Protein AF-A0A537ZHA6-F1 (afdb_monomer_lite)

Radius of gyration: 13.44 Å; chains: 1; bounding box: 26×28×46 Å

pLDDT: mean 84.23, std 13.23, range [39.06, 94.44]

Foldseek 3Di:
DADEAAQEEDPPQPDPLSVVLQVLLVVLCVLQVLDDHHDYHHYHYLVVVLVSCVSCVVVVFLVVLNVQSPDDDRDHSVSSSVSSNRRSVRSVPDDRPPPPPDD

Secondary structure (DSSP, 8-state):
-------EE-TTS-SHHHHHHHHHHHHHHHHTT-SPTT----EESHHHHHHHHHHHHHTTS-HHHHHHHHSSS---HHHHHHHHHHHHHHHHHS-----PPP-

Structure (mmCIF, N/CA/C/O backbone):
data_AF-A0A537ZHA6-F1
#
_entry.id   AF-A0A537ZHA6-F1
#
loop_
_atom_site.group_PDB
_atom_site.id
_atom_site.type_symbol
_atom_site.label_atom_id
_atom_site.label_alt_id
_atom_site.label_comp_id
_atom_site.label_asym_id
_atom_site.label_entity_id
_atom_site.label_seq_id
_atom_site.pdbx_PDB_ins_code
_atom_site.Cartn_x
_atom_site.Cartn_y
_atom_site.Cartn_z
_atom_site.occupancy
_atom_site.B_iso_or_equiv
_atom_site.auth_seq_id
_atom_site.auth_comp_id
_atom_site.auth_asym_id
_atom_site.auth_atom_id
_atom_site.pdbx_PDB_model_num
ATOM 1 N N . MET A 1 1 ? -1.183 -17.543 -10.967 1.00 49.56 1 MET A N 1
ATOM 2 C CA . MET A 1 1 ? -2.360 -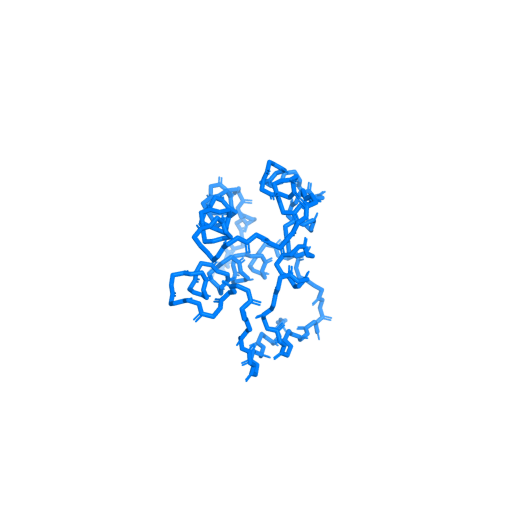16.805 -10.466 1.00 49.56 1 MET A CA 1
ATOM 3 C C . MET A 1 1 ? -2.288 -16.769 -8.957 1.00 49.56 1 MET A C 1
ATOM 5 O O . MET A 1 1 ? -2.339 -17.826 -8.333 1.00 49.56 1 MET A O 1
ATOM 9 N N . THR A 1 2 ? -2.119 -15.583 -8.388 1.00 57.12 2 THR A N 1
ATOM 10 C CA . THR A 1 2 ? -2.181 -15.368 -6.940 1.00 57.12 2 THR A CA 1
ATOM 11 C C . THR A 1 2 ? -3.646 -15.388 -6.515 1.00 57.12 2 THR A C 1
ATOM 13 O O . THR A 1 2 ? -4.515 -14.880 -7.222 1.00 57.12 2 THR A O 1
ATOM 16 N N . LYS A 1 3 ? -3.963 -16.018 -5.382 1.00 65.44 3 LYS A N 1
ATOM 17 C CA . LYS A 1 3 ? -5.339 -16.088 -4.881 1.00 65.44 3 LYS A CA 1
ATOM 18 C C . LYS A 1 3 ? -5.513 -15.056 -3.772 1.00 65.44 3 LYS A C 1
ATOM 20 O O . LYS A 1 3 ? -5.275 -15.353 -2.605 1.00 65.44 3 LYS A O 1
ATOM 25 N N . LEU A 1 4 ? -5.951 -13.850 -4.129 1.00 71.12 4 LEU A N 1
ATOM 26 C CA . LEU A 1 4 ? -6.213 -12.802 -3.143 1.00 71.12 4 LEU A CA 1
ATOM 27 C C . LEU A 1 4 ? -7.459 -13.160 -2.306 1.00 71.12 4 LEU A C 1
ATOM 29 O O . LEU A 1 4 ? -8.579 -13.151 -2.815 1.00 71.12 4 LEU A O 1
ATOM 33 N N . GLN A 1 5 ? -7.273 -13.503 -1.026 1.00 76.00 5 GLN A N 1
ATOM 34 C CA . GLN A 1 5 ? -8.359 -13.868 -0.104 1.00 76.00 5 GLN A CA 1
ATOM 35 C C . GLN A 1 5 ? -8.312 -13.059 1.193 1.00 76.00 5 GLN A C 1
ATOM 37 O O . GLN A 1 5 ? -7.729 -13.510 2.171 1.00 76.00 5 GLN A O 1
ATOM 42 N N . ILE A 1 6 ? -9.001 -11.918 1.223 1.00 81.31 6 ILE A N 1
ATOM 43 C CA . ILE A 1 6 ? -9.114 -11.070 2.419 1.00 81.31 6 ILE A CA 1
ATOM 44 C C . ILE A 1 6 ? -10.271 -11.572 3.286 1.00 81.31 6 ILE A C 1
ATOM 46 O O . 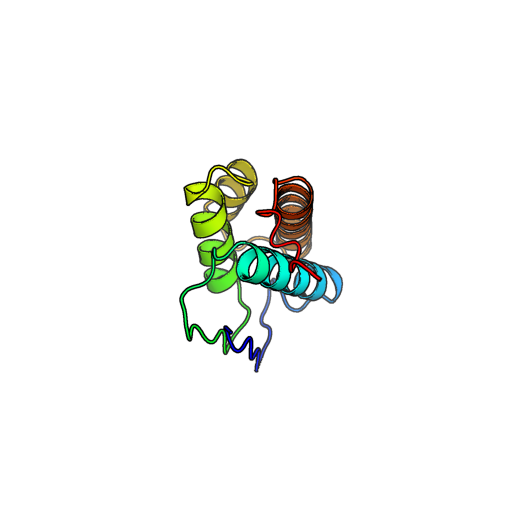ILE A 1 6 ? -11.426 -11.521 2.866 1.00 81.31 6 ILE A O 1
ATOM 50 N N . ARG A 1 7 ? -9.971 -12.074 4.491 1.00 83.00 7 ARG A N 1
ATOM 51 C CA . ARG A 1 7 ? -10.978 -12.591 5.440 1.00 83.00 7 ARG A CA 1
ATOM 52 C C . ARG A 1 7 ? -11.458 -11.536 6.427 1.00 83.00 7 ARG A C 1
ATOM 54 O O . ARG A 1 7 ? -12.583 -11.618 6.909 1.00 83.00 7 ARG A O 1
ATOM 61 N N . SER A 1 8 ? -10.610 -10.563 6.746 1.00 87.31 8 SER A N 1
ATOM 62 C CA . SER A 1 8 ? -10.962 -9.450 7.626 1.00 87.31 8 SER A CA 1
ATOM 63 C C . SER A 1 8 ? -10.217 -8.178 7.239 1.00 87.31 8 SER A C 1
ATOM 65 O O . SER A 1 8 ? -9.131 -8.233 6.664 1.00 87.31 8 SER A O 1
ATOM 67 N N . VAL A 1 9 ? -10.811 -7.032 7.565 1.00 90.81 9 VAL A N 1
ATOM 68 C CA . VAL A 1 9 ? -10.209 -5.703 7.416 1.00 90.81 9 VAL A CA 1
ATOM 69 C C . VAL A 1 9 ? -10.221 -5.043 8.789 1.00 90.81 9 VAL A C 1
ATOM 71 O O . VAL A 1 9 ? -11.236 -5.101 9.481 1.00 90.81 9 VAL A O 1
ATOM 74 N N . GLN A 1 10 ? -9.103 -4.448 9.196 1.00 92.44 10 GLN A N 1
ATOM 75 C CA . GLN A 1 10 ? -8.952 -3.835 10.517 1.00 92.44 10 GLN A CA 1
ATOM 76 C C . GLN A 1 10 ? -8.650 -2.342 10.416 1.00 92.44 10 GLN A C 1
ATOM 78 O O . GLN A 1 10 ? -8.133 -1.859 9.408 1.00 92.44 10 GLN A O 1
ATOM 83 N N . ASP A 1 11 ? -8.944 -1.598 11.482 1.00 90.25 11 ASP A N 1
ATOM 84 C CA . ASP A 1 11 ? -8.532 -0.201 11.589 1.00 90.25 11 ASP A CA 1
ATOM 85 C C . ASP A 1 11 ? -7.004 -0.057 11.482 1.00 90.25 11 ASP A C 1
ATOM 87 O O . ASP A 1 11 ? -6.257 -0.874 12.027 1.00 90.25 11 ASP A O 1
ATOM 91 N N . PRO A 1 12 ? -6.503 0.999 10.822 1.00 90.00 12 PRO A N 1
ATOM 92 C CA . PRO A 1 12 ? -7.241 2.147 10.285 1.00 90.00 12 PRO A CA 1
ATOM 93 C C . PRO A 1 12 ? -7.802 1.941 8.859 1.00 90.00 12 PRO A C 1
ATOM 95 O O . PRO A 1 12 ? -8.272 2.899 8.253 1.00 90.00 12 PRO A O 1
ATOM 98 N N . ILE A 1 13 ? -7.753 0.721 8.308 1.00 93.19 13 ILE A N 1
ATOM 99 C CA . ILE A 1 13 ? -8.142 0.401 6.919 1.00 93.19 13 ILE A CA 1
ATOM 100 C C . ILE A 1 13 ? -9.635 0.085 6.781 1.00 93.19 13 ILE A C 1
ATOM 102 O O . ILE A 1 13 ? -10.167 0.081 5.677 1.00 93.19 13 ILE A O 1
ATOM 106 N N . ALA A 1 14 ? -10.335 -0.157 7.889 1.00 92.19 14 ALA A N 1
ATOM 107 C CA . ALA A 1 14 ? -11.737 -0.571 7.890 1.00 92.19 14 ALA A CA 1
ATOM 108 C C . ALA A 1 14 ? -12.730 0.508 7.404 1.00 92.19 14 ALA A C 1
ATOM 110 O O . ALA A 1 14 ? -13.927 0.231 7.309 1.00 92.19 14 ALA A O 1
ATOM 111 N N . THR A 1 15 ? -12.276 1.721 7.059 1.00 92.12 15 THR A N 1
ATOM 112 C CA . THR A 1 15 ? -13.143 2.696 6.386 1.00 92.12 15 THR A CA 1
ATOM 113 C C . THR A 1 15 ? -13.432 2.244 4.948 1.00 92.12 15 THR A C 1
ATOM 115 O O . THR A 1 15 ? -12.558 1.673 4.294 1.00 92.12 15 THR A O 1
ATOM 118 N N . PRO A 1 16 ? -14.632 2.516 4.399 1.00 90.12 16 PRO A N 1
ATOM 119 C CA . PRO A 1 16 ? -14.963 2.112 3.031 1.00 90.12 16 PRO A CA 1
ATOM 120 C C . PRO A 1 16 ? -13.977 2.631 1.973 1.00 90.12 16 PRO A C 1
ATOM 122 O O . PRO A 1 16 ? -13.654 1.910 1.029 1.00 90.12 16 PRO A O 1
ATOM 125 N N . GLY A 1 17 ? -13.487 3.865 2.136 1.00 89.75 17 GLY A N 1
ATOM 126 C CA . GLY A 1 17 ? -12.525 4.481 1.224 1.00 89.75 17 GLY A CA 1
ATOM 127 C C . GLY A 1 17 ? -11.146 3.824 1.290 1.00 89.75 17 GLY A C 1
ATOM 128 O O . GLY A 1 17 ? -10.635 3.378 0.262 1.00 89.75 17 GLY A O 1
ATOM 129 N N . ALA A 1 18 ? -10.584 3.666 2.494 1.00 91.19 18 ALA A N 1
ATOM 130 C CA . ALA A 1 18 ? -9.292 3.008 2.684 1.00 91.19 18 ALA A CA 1
ATOM 131 C C . ALA A 1 18 ? -9.322 1.539 2.234 1.00 91.19 18 ALA A C 1
ATOM 133 O O . ALA A 1 18 ? -8.434 1.107 1.499 1.00 91.19 18 ALA A O 1
ATOM 134 N N . ALA A 1 19 ? -10.361 0.783 2.604 1.00 91.44 19 ALA A N 1
ATOM 135 C CA . ALA A 1 19 ? -10.506 -0.613 2.201 1.00 91.44 19 ALA A CA 1
ATOM 136 C C . ALA A 1 19 ? -10.562 -0.754 0.674 1.00 91.44 19 ALA A C 1
ATOM 138 O O . ALA A 1 19 ? -9.869 -1.595 0.100 1.00 91.44 19 ALA A O 1
ATOM 139 N N . ARG A 1 20 ? -11.341 0.103 -0.001 1.00 91.06 20 ARG A N 1
ATOM 140 C CA . ARG A 1 20 ? -11.418 0.120 -1.465 1.00 91.06 20 ARG A CA 1
ATOM 141 C C . ARG A 1 20 ? -10.062 0.434 -2.094 1.00 91.06 20 ARG A C 1
ATOM 143 O O . ARG A 1 20 ? -9.625 -0.312 -2.966 1.00 91.06 20 ARG A O 1
ATOM 150 N N . ALA A 1 21 ? -9.400 1.507 -1.662 1.00 92.44 21 ALA A N 1
ATOM 151 C CA . ALA A 1 21 ? -8.111 1.911 -2.218 1.00 92.44 21 ALA A CA 1
ATOM 152 C C . ALA A 1 21 ? -7.043 0.819 -2.039 1.00 92.44 21 ALA A C 1
ATOM 154 O O . ALA A 1 21 ? -6.303 0.524 -2.976 1.00 92.44 21 ALA A O 1
ATOM 155 N N . ALA A 1 22 ? -7.014 0.160 -0.877 1.00 92.94 22 ALA A N 1
ATOM 156 C CA . ALA A 1 22 ? -6.113 -0.955 -0.612 1.00 92.94 22 ALA A CA 1
ATOM 157 C C . ALA A 1 22 ? -6.388 -2.177 -1.503 1.00 92.94 22 ALA A C 1
ATOM 159 O O . ALA A 1 22 ? -5.448 -2.760 -2.038 1.00 92.94 22 ALA A O 1
ATOM 160 N N . VAL A 1 23 ? -7.655 -2.554 -1.705 1.00 91.75 23 VAL A N 1
ATOM 161 C CA . VAL A 1 23 ? -8.017 -3.678 -2.586 1.00 91.75 23 VAL A CA 1
ATOM 162 C C . VAL A 1 23 ? -7.648 -3.395 -4.043 1.00 91.75 23 VAL A C 1
ATOM 164 O O . VAL A 1 23 ? -7.113 -4.276 -4.711 1.00 91.75 23 VAL A O 1
ATOM 167 N N . GLU A 1 24 ? -7.897 -2.184 -4.543 1.00 92.94 24 GLU A N 1
ATOM 168 C CA . GLU A 1 24 ? -7.510 -1.817 -5.912 1.00 92.94 24 GLU A CA 1
ATOM 169 C C . GLU A 1 24 ? -5.985 -1.784 -6.082 1.00 92.94 24 GLU A C 1
ATOM 171 O O . GLU A 1 24 ? -5.465 -2.333 -7.053 1.00 92.94 24 GLU A O 1
ATOM 176 N N . ALA A 1 25 ? -5.250 -1.246 -5.103 1.00 93.38 25 ALA A N 1
ATOM 177 C CA . ALA A 1 25 ? -3.790 -1.307 -5.103 1.00 93.38 25 ALA A CA 1
ATOM 178 C C . ALA A 1 25 ? -3.277 -2.759 -5.133 1.00 93.38 25 ALA A C 1
ATOM 180 O O . ALA A 1 25 ? -2.368 -3.064 -5.898 1.00 93.38 25 ALA A O 1
ATOM 181 N N . LEU A 1 26 ? -3.886 -3.676 -4.370 1.00 91.94 26 LEU A N 1
ATOM 182 C CA . LEU A 1 26 ? -3.521 -5.099 -4.379 1.00 91.94 26 LEU A CA 1
ATOM 183 C C . LEU A 1 26 ? -3.731 -5.763 -5.741 1.00 91.94 26 LEU A C 1
ATOM 185 O O . LEU A 1 26 ? -2.878 -6.533 -6.176 1.00 91.94 26 LEU A O 1
ATOM 189 N N . LYS A 1 27 ? -4.837 -5.461 -6.429 1.00 89.31 27 LYS A N 1
ATOM 190 C CA . LYS A 1 27 ? -5.089 -5.983 -7.781 1.00 89.31 27 LYS A CA 1
ATOM 191 C C . LYS A 1 27 ? -4.036 -5.503 -8.776 1.00 89.31 27 LYS A C 1
ATOM 193 O O . LYS A 1 27 ? -3.549 -6.300 -9.569 1.00 89.31 27 LYS A O 1
ATOM 198 N N . LEU A 1 28 ? -3.680 -4.219 -8.721 1.00 91.44 28 LEU A N 1
ATOM 199 C CA . LEU A 1 28 ? -2.646 -3.645 -9.585 1.00 91.44 28 LEU A CA 1
ATOM 200 C C . LEU A 1 28 ? -1.281 -4.272 -9.293 1.00 91.44 28 LEU A C 1
ATOM 202 O O . LEU A 1 28 ? -0.590 -4.691 -10.213 1.00 91.44 28 LEU A O 1
ATOM 206 N N . MET A 1 29 ? -0.924 -4.414 -8.015 1.00 91.50 29 MET A N 1
ATOM 207 C CA . MET A 1 29 ? 0.311 -5.088 -7.616 1.00 91.50 29 MET A CA 1
ATOM 208 C C . MET A 1 29 ? 0.369 -6.539 -8.110 1.00 91.50 29 MET A C 1
ATOM 210 O O . MET A 1 29 ? 1.418 -6.959 -8.591 1.00 91.50 29 MET A O 1
ATOM 214 N N . ASP A 1 30 ? -0.732 -7.295 -8.035 1.00 88.38 30 ASP A N 1
ATOM 215 C CA . ASP A 1 30 ? -0.799 -8.660 -8.577 1.00 88.38 30 ASP A CA 1
ATOM 216 C C . ASP A 1 30 ? -0.634 -8.678 -10.103 1.00 88.38 30 ASP A C 1
ATOM 218 O O . ASP A 1 30 ? 0.184 -9.431 -10.627 1.00 88.38 30 ASP A O 1
ATOM 222 N N . ALA A 1 31 ? -1.332 -7.787 -10.815 1.00 87.50 31 ALA A N 1
ATOM 223 C CA . ALA A 1 31 ? -1.216 -7.649 -12.268 1.00 87.50 31 ALA A CA 1
ATOM 224 C C . ALA A 1 31 ? 0.209 -7.277 -12.721 1.00 87.50 31 ALA A C 1
ATOM 226 O O . ALA A 1 31 ? 0.648 -7.691 -13.791 1.00 87.50 31 ALA A O 1
ATOM 227 N N . MET A 1 32 ? 0.943 -6.531 -11.893 1.00 88.62 32 MET A N 1
ATOM 228 C CA . MET A 1 32 ? 2.336 -6.144 -12.130 1.00 88.62 32 MET A CA 1
ATOM 229 C C . MET A 1 32 ? 3.356 -7.195 -11.665 1.00 88.62 32 MET A C 1
ATOM 231 O O . MET A 1 32 ? 4.556 -6.986 -11.828 1.00 88.62 32 MET A O 1
ATOM 235 N N . GLY A 1 33 ? 2.918 -8.305 -11.059 1.00 88.88 33 GLY A N 1
ATOM 236 C CA . GLY A 1 33 ? 3.817 -9.327 -10.514 1.00 88.88 33 GLY A CA 1
ATOM 237 C C . GLY A 1 33 ? 4.599 -8.877 -9.273 1.00 88.88 33 GLY A C 1
ATOM 238 O O . 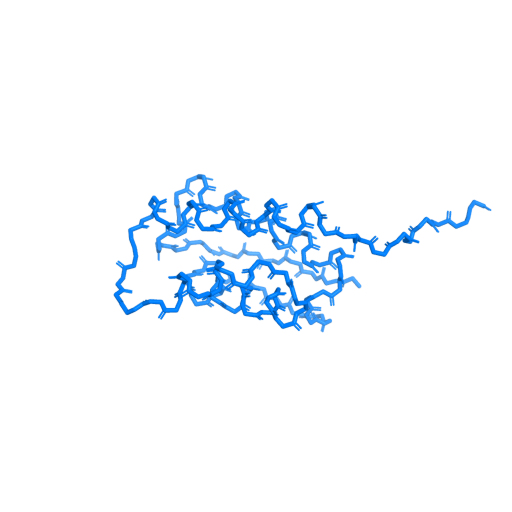GLY A 1 33 ? 5.644 -9.444 -8.967 1.00 88.88 33 GLY A O 1
ATOM 239 N N . LEU A 1 34 ? 4.107 -7.864 -8.552 1.00 89.81 34 LEU A N 1
ATOM 240 C CA . LEU A 1 34 ? 4.702 -7.352 -7.307 1.00 89.81 34 LEU A CA 1
ATOM 241 C C . LEU A 1 34 ? 4.275 -8.151 -6.063 1.00 89.81 34 LEU A C 1
ATOM 243 O O . LEU A 1 34 ? 4.730 -7.864 -4.955 1.00 89.81 34 LEU A O 1
ATOM 247 N N . MET A 1 35 ? 3.377 -9.118 -6.242 1.00 87.88 35 MET A N 1
ATOM 248 C CA . MET A 1 35 ? 2.888 -10.037 -5.215 1.00 87.88 35 MET A CA 1
ATOM 249 C C . MET A 1 35 ? 3.630 -11.372 -5.313 1.00 87.88 35 MET A C 1
ATOM 251 O O . MET A 1 35 ? 3.941 -11.836 -6.412 1.00 87.88 35 MET A O 1
ATOM 255 N N . GLU A 1 36 ? 3.896 -12.018 -4.178 1.00 82.62 36 GLU A N 1
ATOM 256 C CA . GLU A 1 36 ? 4.547 -13.330 -4.192 1.00 82.62 36 GLU A CA 1
ATOM 257 C C . GLU A 1 36 ? 3.578 -14.419 -4.681 1.00 82.62 36 GLU A C 1
ATOM 259 O O . GLU A 1 36 ? 2.386 -14.431 -4.362 1.00 82.62 36 GLU A O 1
ATOM 264 N N . ALA A 1 37 ? 4.090 -15.379 -5.458 1.00 76.00 37 ALA A N 1
ATOM 265 C CA . ALA A 1 37 ? 3.273 -16.469 -5.975 1.00 76.00 37 ALA A CA 1
ATOM 266 C C . ALA A 1 37 ? 2.714 -17.322 -4.822 1.00 76.00 37 ALA A C 1
ATOM 268 O O . ALA A 1 37 ? 3.461 -17.957 -4.081 1.00 76.00 37 ALA A O 1
ATOM 269 N N . GLY A 1 38 ? 1.386 -17.358 -4.697 1.00 72.25 38 GLY A N 1
ATOM 270 C CA . GLY A 1 38 ? 0.707 -18.076 -3.613 1.00 72.25 38 GLY A CA 1
ATOM 271 C C . GLY A 1 38 ? 0.556 -17.275 -2.317 1.00 72.25 38 GLY A C 1
ATOM 272 O O . GLY A 1 38 ? 0.045 -17.822 -1.342 1.00 72.25 38 GLY A O 1
ATOM 273 N N . GLU A 1 39 ? 0.934 -15.992 -2.302 1.00 80.88 39 GLU A N 1
ATOM 274 C CA . GLU A 1 39 ? 0.663 -15.096 -1.177 1.00 80.88 39 GLU A CA 1
ATOM 275 C C . GLU A 1 39 ? -0.847 -14.970 -0.937 1.00 80.88 39 GLU A C 1
ATOM 277 O O . GLU A 1 39 ? -1.635 -14.708 -1.851 1.00 80.88 39 GLU A O 1
ATOM 282 N N . SER A 1 40 ? -1.253 -15.148 0.320 1.00 80.38 40 SER A N 1
ATOM 283 C CA . SER A 1 40 ? -2.628 -14.952 0.770 1.00 80.38 40 SER A CA 1
ATOM 284 C C . SER A 1 40 ? -2.667 -13.900 1.869 1.00 80.38 40 SER A C 1
ATOM 286 O O . SER A 1 40 ? -2.054 -14.071 2.923 1.00 80.38 40 SER A O 1
ATOM 288 N N . ILE A 1 41 ? -3.425 -12.830 1.648 1.00 84.62 41 ILE A N 1
ATOM 289 C CA . ILE A 1 41 ? -3.616 -11.773 2.642 1.00 84.62 41 ILE A CA 1
ATOM 290 C C . ILE A 1 41 ? -4.878 -12.078 3.435 1.00 84.62 41 ILE A C 1
ATOM 292 O O . ILE A 1 41 ? -5.957 -11.668 3.034 1.00 84.62 41 ILE A O 1
ATOM 296 N N . GLU A 1 42 ? -4.761 -12.788 4.557 1.00 85.25 42 GLU A N 1
ATOM 297 C CA . GLU A 1 42 ? -5.938 -13.122 5.372 1.00 85.25 42 GLU A CA 1
ATOM 298 C C . GLU A 1 42 ? -6.524 -11.900 6.102 1.00 85.25 42 GLU A C 1
ATOM 300 O O . GLU A 1 42 ? -7.741 -11.801 6.281 1.00 85.25 42 GLU A O 1
ATOM 305 N N . VAL A 1 43 ? -5.668 -10.957 6.499 1.00 89.50 43 VAL A N 1
ATOM 306 C CA . VAL A 1 43 ? -6.043 -9.745 7.234 1.00 89.50 43 VAL A CA 1
ATOM 307 C C . VAL A 1 43 ? -5.502 -8.528 6.499 1.00 89.50 43 VAL A C 1
ATOM 309 O O . VAL A 1 43 ? -4.305 -8.436 6.245 1.00 89.50 43 VAL A O 1
ATOM 312 N N . LEU A 1 44 ? -6.385 -7.584 6.179 1.00 91.19 44 LEU A N 1
ATOM 313 C CA . LEU A 1 44 ? -6.008 -6.289 5.633 1.00 91.19 44 LEU A CA 1
ATOM 314 C C . LEU A 1 44 ? -5.916 -5.257 6.764 1.00 91.19 44 LEU A C 1
ATOM 316 O O . LEU A 1 44 ? -6.921 -4.702 7.211 1.00 91.19 44 LEU A O 1
ATOM 320 N N . ASP A 1 45 ? -4.693 -5.025 7.226 1.00 92.06 45 ASP A N 1
ATOM 321 C CA . ASP A 1 45 ? -4.342 -4.113 8.313 1.00 92.06 45 ASP A CA 1
ATOM 322 C C . ASP A 1 45 ? -3.211 -3.147 7.910 1.00 92.06 45 ASP A C 1
ATOM 324 O O . ASP A 1 45 ? -2.715 -3.148 6.778 1.00 92.06 45 ASP A O 1
ATOM 328 N N . LEU A 1 46 ? -2.789 -2.289 8.845 1.00 91.44 46 LEU A N 1
ATOM 329 C CA . LEU A 1 46 ? -1.722 -1.316 8.595 1.00 91.44 46 LEU A CA 1
ATOM 330 C C . LEU A 1 46 ? -0.377 -1.977 8.258 1.00 91.44 46 LEU A C 1
ATOM 332 O O . LEU A 1 46 ? 0.394 -1.424 7.475 1.00 91.44 46 LEU A O 1
ATOM 336 N N . GLU A 1 47 ? -0.064 -3.130 8.850 1.00 91.19 47 GLU A N 1
ATOM 337 C CA . GLU A 1 47 ? 1.184 -3.842 8.568 1.00 91.19 47 GLU A CA 1
ATOM 338 C C . GLU A 1 47 ? 1.196 -4.372 7.134 1.00 91.19 47 GLU A C 1
ATOM 340 O O . GLU A 1 47 ? 2.175 -4.212 6.405 1.00 91.19 47 GLU A O 1
ATOM 345 N N . THR A 1 48 ? 0.074 -4.927 6.692 1.00 91.50 48 THR A N 1
ATOM 346 C CA . THR A 1 48 ? -0.136 -5.363 5.314 1.00 91.50 48 THR A CA 1
ATOM 347 C C . THR A 1 48 ? 0.019 -4.201 4.342 1.00 91.50 48 THR A C 1
ATOM 349 O O . THR A 1 48 ? 0.806 -4.302 3.403 1.00 91.50 48 THR A O 1
ATOM 352 N N . VAL A 1 49 ? -0.609 -3.055 4.618 1.00 91.94 49 VAL A N 1
ATOM 353 C CA . VAL A 1 49 ? -0.458 -1.841 3.797 1.00 91.94 49 VAL A CA 1
ATOM 354 C C . VAL A 1 49 ? 0.992 -1.338 3.769 1.00 91.94 49 VAL A C 1
ATOM 356 O O . VAL A 1 49 ? 1.493 -0.942 2.716 1.00 91.94 49 VAL A O 1
ATOM 359 N N . ARG A 1 50 ? 1.714 -1.400 4.893 1.00 93.00 50 ARG A N 1
ATOM 360 C CA . ARG A 1 50 ? 3.146 -1.060 4.946 1.00 93.00 50 ARG A CA 1
ATOM 361 C C . ARG A 1 50 ? 3.989 -1.989 4.076 1.00 93.00 50 ARG A C 1
ATOM 363 O O . ARG A 1 50 ? 4.861 -1.499 3.362 1.00 93.00 50 ARG A O 1
ATOM 370 N N . ARG A 1 51 ? 3.735 -3.300 4.110 1.00 92.06 51 ARG A N 1
ATOM 371 C CA . ARG A 1 51 ? 4.427 -4.284 3.259 1.00 92.06 51 ARG A CA 1
ATOM 372 C C . ARG A 1 51 ? 4.141 -4.038 1.781 1.00 92.06 51 ARG A C 1
ATOM 374 O O . ARG A 1 51 ? 5.078 -3.998 0.990 1.00 92.06 51 ARG A O 1
ATOM 381 N N . MET A 1 52 ? 2.880 -3.785 1.427 1.00 91.62 52 MET A N 1
ATOM 382 C CA . MET A 1 52 ? 2.481 -3.426 0.063 1.00 91.62 52 MET A CA 1
ATOM 383 C C . MET A 1 52 ? 3.255 -2.205 -0.446 1.00 91.62 52 MET A C 1
ATOM 385 O O . MET A 1 52 ? 3.900 -2.265 -1.490 1.00 91.62 52 MET A O 1
ATOM 389 N N . ALA A 1 53 ? 3.253 -1.115 0.327 1.00 93.12 53 ALA A N 1
ATOM 390 C CA . ALA A 1 53 ? 3.946 0.110 -0.051 1.00 93.12 53 ALA A CA 1
ATOM 391 C C . ALA A 1 53 ? 5.466 -0.091 -0.169 1.00 93.12 53 ALA A C 1
ATOM 393 O O . ALA A 1 53 ? 6.087 0.462 -1.070 1.00 93.12 53 ALA A O 1
ATOM 394 N N . GLN A 1 54 ? 6.073 -0.909 0.697 1.00 93.38 54 GLN A N 1
ATOM 395 C CA . GLN A 1 54 ? 7.498 -1.238 0.598 1.00 93.38 54 GLN A CA 1
ATOM 396 C C . GLN A 1 54 ? 7.837 -2.046 -0.656 1.00 93.38 54 GLN A C 1
ATOM 398 O O . GLN A 1 54 ? 8.860 -1.772 -1.277 1.00 93.38 54 GLN A O 1
ATOM 403 N N . ARG A 1 55 ? 6.992 -3.006 -1.050 1.00 92.69 55 ARG A N 1
ATOM 404 C CA . ARG A 1 55 ? 7.187 -3.771 -2.291 1.00 92.69 55 ARG A CA 1
ATOM 405 C C . ARG A 1 55 ? 7.076 -2.878 -3.523 1.00 92.69 55 ARG A C 1
ATOM 407 O O . ARG A 1 55 ? 7.958 -2.922 -4.372 1.00 92.69 55 ARG A O 1
ATOM 414 N N . ALA A 1 56 ? 6.054 -2.022 -3.577 1.00 92.19 56 ALA A N 1
ATOM 415 C CA . ALA A 1 56 ? 5.911 -1.038 -4.649 1.00 92.19 56 ALA A CA 1
ATOM 416 C C . ALA A 1 56 ? 7.136 -0.108 -4.727 1.00 92.19 56 ALA A C 1
ATOM 418 O O . ALA A 1 56 ? 7.712 0.059 -5.800 1.00 92.19 56 ALA A O 1
ATOM 419 N N . ALA A 1 57 ? 7.606 0.408 -3.586 1.00 93.44 57 ALA A N 1
ATOM 420 C CA . ALA A 1 57 ? 8.800 1.251 -3.534 1.00 93.44 57 ALA A CA 1
ATOM 421 C C . ALA A 1 57 ? 10.072 0.508 -3.972 1.00 93.44 57 ALA A C 1
ATOM 423 O O . ALA A 1 57 ? 10.920 1.095 -4.633 1.00 93.44 57 ALA A O 1
ATOM 424 N N . GLY A 1 58 ? 10.196 -0.788 -3.668 1.00 91.62 58 GLY A N 1
ATOM 425 C CA . GLY A 1 58 ? 11.287 -1.629 -4.171 1.00 91.62 58 GLY A CA 1
ATOM 426 C C . GLY A 1 58 ? 11.318 -1.752 -5.700 1.00 91.62 58 GLY A C 1
ATOM 427 O O . GLY A 1 58 ? 12.382 -1.987 -6.265 1.00 91.62 58 GLY A O 1
ATOM 428 N N . ALA A 1 59 ? 10.179 -1.541 -6.365 1.00 90.06 59 ALA A N 1
ATOM 429 C CA . ALA A 1 59 ? 10.057 -1.450 -7.819 1.00 90.06 59 ALA A CA 1
ATOM 430 C C . ALA A 1 59 ? 10.148 -0.002 -8.352 1.00 90.06 59 ALA A C 1
ATOM 432 O O . ALA A 1 59 ? 9.889 0.233 -9.530 1.00 90.06 59 ALA A O 1
ATOM 433 N N . GLY A 1 60 ? 10.493 0.975 -7.504 1.00 90.75 60 GLY A N 1
ATOM 434 C CA . GLY A 1 60 ? 10.556 2.398 -7.860 1.00 90.75 60 GLY A CA 1
ATOM 435 C C . GLY A 1 60 ? 9.190 3.093 -7.941 1.00 90.75 60 GLY A C 1
ATOM 436 O O . GLY A 1 60 ? 9.086 4.185 -8.495 1.00 90.75 60 GLY A O 1
ATOM 437 N N . ILE A 1 61 ? 8.128 2.481 -7.405 1.00 92.44 61 ILE A N 1
ATOM 438 C CA . ILE A 1 61 ? 6.753 2.990 -7.479 1.00 92.44 61 ILE A CA 1
ATOM 439 C C . ILE A 1 61 ? 6.316 3.509 -6.110 1.00 92.44 61 ILE A C 1
ATOM 441 O O . ILE A 1 61 ? 6.423 2.819 -5.100 1.00 92.44 61 ILE A O 1
ATOM 445 N N . ALA A 1 62 ? 5.747 4.715 -6.073 1.00 89.94 62 ALA A N 1
ATOM 446 C CA . ALA A 1 62 ? 5.132 5.284 -4.870 1.00 89.94 62 ALA A CA 1
ATOM 447 C C . ALA A 1 62 ? 6.059 5.362 -3.633 1.00 89.94 62 ALA A C 1
ATOM 449 O O . ALA A 1 62 ? 5.595 5.221 -2.498 1.00 89.94 62 ALA A O 1
ATOM 450 N N . GLU A 1 63 ? 7.356 5.631 -3.814 1.00 92.12 63 GLU A N 1
ATOM 451 C CA . GLU A 1 63 ? 8.337 5.707 -2.715 1.00 92.12 63 GLU A CA 1
ATOM 452 C C . GLU A 1 63 ? 7.897 6.652 -1.582 1.00 92.12 63 GLU A C 1
ATOM 454 O O . GLU A 1 63 ? 8.017 6.328 -0.398 1.00 92.12 63 GLU A O 1
ATOM 459 N N . THR A 1 64 ? 7.294 7.794 -1.928 1.00 89.62 64 THR A N 1
ATOM 460 C CA . THR A 1 64 ? 6.759 8.760 -0.957 1.00 89.62 64 THR A CA 1
ATOM 461 C C . THR A 1 64 ? 5.650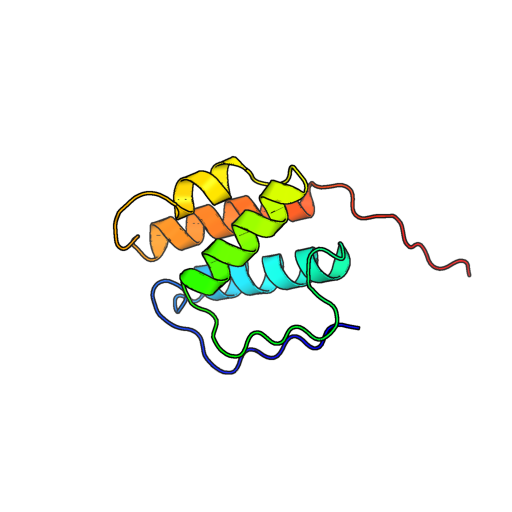 8.165 -0.084 1.00 89.62 64 THR A C 1
ATOM 463 O O . THR A 1 64 ? 5.599 8.448 1.113 1.00 89.62 64 THR A O 1
ATOM 466 N N . ALA A 1 65 ? 4.792 7.301 -0.638 1.00 87.81 65 ALA A N 1
ATOM 467 C CA . ALA A 1 65 ? 3.744 6.619 0.122 1.00 87.81 65 ALA A CA 1
ATOM 468 C C . ALA A 1 65 ? 4.348 5.632 1.137 1.00 87.81 65 ALA A C 1
ATOM 470 O O . ALA A 1 65 ? 3.917 5.578 2.291 1.00 87.81 65 ALA A O 1
ATOM 471 N N . ALA A 1 66 ? 5.399 4.905 0.744 1.00 90.25 66 ALA A N 1
ATOM 472 C CA . ALA A 1 66 ? 6.118 4.000 1.639 1.00 90.25 66 ALA A CA 1
ATOM 473 C C . ALA A 1 66 ? 6.802 4.745 2.796 1.00 90.25 66 ALA A C 1
ATOM 475 O O . ALA A 1 66 ? 6.771 4.278 3.939 1.00 90.25 66 ALA A O 1
ATOM 476 N N . VAL A 1 67 ? 7.380 5.920 2.527 1.00 90.25 67 VAL A N 1
ATOM 477 C CA . VAL A 1 67 ? 7.952 6.796 3.562 1.00 90.25 67 VAL A CA 1
ATOM 478 C C . VAL A 1 67 ? 6.866 7.309 4.509 1.00 90.25 67 VAL A C 1
ATOM 480 O O . VAL A 1 67 ? 7.031 7.215 5.725 1.00 9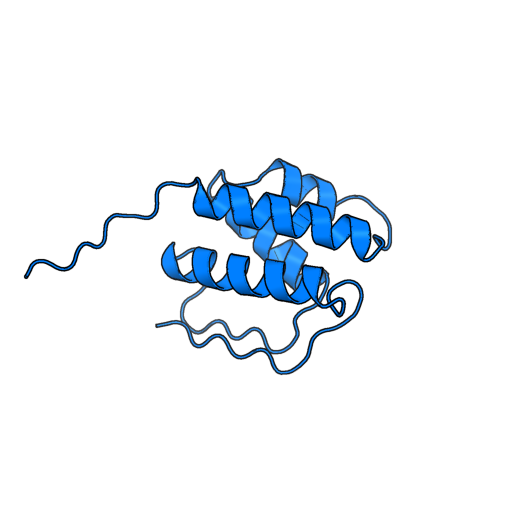0.25 67 VAL A O 1
ATOM 483 N N . ALA A 1 68 ? 5.734 7.782 3.980 1.00 88.94 68 ALA A N 1
ATOM 484 C CA . ALA A 1 68 ? 4.628 8.291 4.792 1.00 88.94 68 ALA A CA 1
ATOM 485 C C . ALA A 1 68 ? 4.079 7.225 5.760 1.00 88.94 68 ALA A C 1
ATOM 487 O O . ALA A 1 68 ? 3.836 7.511 6.930 1.00 88.94 68 ALA A O 1
ATOM 488 N N . LEU A 1 69 ? 3.962 5.970 5.312 1.00 85.94 69 LEU A N 1
ATOM 489 C CA . LEU A 1 69 ? 3.491 4.853 6.142 1.00 85.94 69 LEU A CA 1
ATOM 490 C C . LEU A 1 69 ? 4.511 4.378 7.190 1.00 85.94 69 LEU A C 1
ATOM 492 O O . LEU A 1 69 ? 4.121 3.724 8.165 1.00 85.94 69 LEU A O 1
ATOM 496 N N . ARG A 1 70 ? 5.803 4.687 7.008 1.00 83.94 70 ARG A N 1
ATOM 497 C CA . ARG A 1 70 ? 6.880 4.395 7.973 1.00 83.94 70 ARG A CA 1
ATOM 498 C C . ARG A 1 70 ? 6.956 5.400 9.123 1.00 83.94 70 ARG A C 1
ATOM 500 O O . ARG A 1 70 ? 7.594 5.083 10.126 1.00 83.94 70 ARG A O 1
ATOM 507 N N . ALA A 1 71 ? 6.337 6.576 8.999 1.00 77.06 71 ALA A N 1
ATOM 508 C CA . ALA A 1 71 ? 6.363 7.598 10.043 1.00 77.06 71 ALA A CA 1
ATOM 509 C C . ALA A 1 71 ? 5.868 7.044 11.398 1.00 77.06 71 ALA A C 1
ATOM 511 O O . ALA A 1 71 ? 4.945 6.225 11.459 1.00 77.06 71 ALA A O 1
ATOM 512 N N . GLN A 1 72 ? 6.515 7.465 12.491 1.00 60.44 72 GLN A N 1
ATOM 513 C CA . GLN A 1 72 ? 6.211 6.985 13.842 1.00 60.44 72 GLN A CA 1
ATOM 514 C C . GLN A 1 72 ? 4.835 7.490 14.313 1.00 60.44 72 GLN A C 1
ATOM 516 O O . GLN A 1 72 ? 4.562 8.686 14.270 1.00 60.44 72 GLN A O 1
ATOM 521 N N . GLY A 1 73 ? 3.984 6.572 14.787 1.00 72.00 73 GLY A N 1
ATOM 522 C CA . GLY A 1 73 ? 2.637 6.855 15.301 1.00 72.00 73 GLY A CA 1
ATOM 523 C C . GLY A 1 73 ? 1.573 5.891 14.765 1.00 72.00 73 GLY A C 1
ATOM 524 O O . GLY A 1 73 ? 1.828 5.126 13.833 1.00 72.00 73 GLY A O 1
ATOM 525 N N . LYS A 1 74 ? 0.372 5.908 15.364 1.00 75.06 74 LYS A N 1
ATOM 526 C CA . LYS A 1 74 ? -0.816 5.238 14.810 1.00 75.06 74 LYS A CA 1
ATOM 527 C C . LYS A 1 74 ? -1.515 6.243 13.880 1.00 75.06 74 LYS A C 1
ATOM 529 O O . LYS A 1 74 ? -2.127 7.177 14.398 1.00 75.06 74 LYS A O 1
ATOM 534 N N . PRO A 1 75 ? -1.379 6.121 12.546 1.00 80.62 75 PRO A N 1
ATOM 535 C CA . PRO A 1 75 ? -1.972 7.077 11.616 1.00 80.62 75 PRO A CA 1
ATOM 536 C C . PRO A 1 75 ? -3.502 7.034 11.703 1.00 80.62 75 PRO A C 1
ATOM 538 O O . PRO A 1 75 ? -4.082 5.980 11.984 1.00 80.62 75 PRO A O 1
ATOM 541 N N . GLN A 1 76 ? -4.160 8.174 11.480 1.00 85.69 76 GLN A N 1
ATOM 542 C CA . GLN A 1 76 ? -5.620 8.212 11.432 1.00 85.69 76 GLN A CA 1
ATOM 543 C C . GLN A 1 76 ? -6.108 7.600 10.115 1.00 85.69 76 GLN A C 1
ATOM 545 O O . GLN A 1 76 ? -5.419 7.670 9.099 1.00 85.69 76 GLN A O 1
ATOM 550 N N . SER A 1 77 ? -7.325 7.052 10.098 1.00 85.06 77 SER A N 1
ATOM 551 C CA . SER A 1 77 ? -7.884 6.401 8.903 1.00 85.06 77 SER A CA 1
ATOM 552 C C . SER A 1 77 ? -7.902 7.298 7.667 1.00 85.06 77 SER A C 1
ATOM 554 O O . SER A 1 77 ? -7.577 6.831 6.582 1.00 85.06 77 SER A O 1
ATOM 556 N N . LYS A 1 78 ? -8.169 8.601 7.830 1.00 86.06 78 LYS A N 1
ATOM 557 C CA . LYS A 1 78 ? -8.120 9.579 6.729 1.00 86.06 78 LYS A CA 1
ATOM 558 C C . LYS A 1 78 ? -6.721 9.714 6.108 1.00 86.06 78 LYS A C 1
ATOM 560 O O . LYS A 1 78 ? -6.597 9.880 4.900 1.00 86.06 78 LYS A O 1
ATOM 565 N N . ASP A 1 79 ? -5.675 9.640 6.933 1.00 88.38 79 ASP A N 1
ATOM 566 C CA . ASP A 1 79 ? -4.296 9.814 6.480 1.00 88.38 79 ASP A CA 1
ATOM 567 C C . ASP A 1 79 ? -3.867 8.558 5.722 1.00 88.38 79 ASP A C 1
ATOM 569 O O . ASP A 1 79 ? -3.257 8.636 4.659 1.00 88.38 79 ASP A O 1
ATOM 573 N N . VAL A 1 80 ? -4.260 7.386 6.231 1.00 90.31 80 VAL A N 1
ATOM 574 C CA . VAL A 1 80 ? -3.992 6.112 5.562 1.00 90.31 80 VAL A CA 1
ATOM 575 C C . VAL A 1 80 ? -4.755 5.993 4.249 1.00 90.31 80 VAL A C 1
ATOM 577 O O . VAL A 1 80 ? -4.180 5.540 3.264 1.00 90.31 80 VAL A O 1
ATOM 580 N N . GLU A 1 81 ? -6.005 6.449 4.198 1.00 92.94 81 GLU A N 1
ATOM 581 C CA . GLU A 1 81 ? -6.785 6.508 2.963 1.00 92.94 81 GLU A CA 1
ATOM 582 C C . GLU A 1 81 ? -6.103 7.380 1.901 1.00 92.94 81 GLU A C 1
ATOM 584 O O . GLU A 1 81 ? -5.920 6.933 0.770 1.00 92.94 81 GLU A O 1
ATOM 589 N N . ALA A 1 82 ? -5.646 8.583 2.265 1.00 92.12 82 ALA A N 1
ATOM 590 C CA . ALA A 1 82 ? -4.942 9.471 1.340 1.00 92.12 82 ALA A CA 1
ATOM 591 C C . ALA A 1 82 ? -3.634 8.854 0.809 1.00 92.12 82 ALA A C 1
ATOM 593 O O . ALA A 1 82 ? -3.306 8.977 -0.377 1.00 92.12 82 ALA A O 1
ATOM 594 N N . VAL A 1 83 ? -2.887 8.156 1.670 1.00 92.62 83 VAL A N 1
ATOM 595 C CA . VAL A 1 83 ? -1.653 7.477 1.257 1.00 92.62 83 VAL A CA 1
ATOM 596 C C . VAL A 1 83 ? -1.944 6.266 0.366 1.00 92.62 83 VAL A C 1
ATOM 598 O O . VAL A 1 83 ? -1.259 6.076 -0.638 1.00 92.62 83 VAL A O 1
ATOM 601 N N . LEU A 1 84 ? -2.976 5.478 0.673 1.00 93.62 84 LEU A N 1
ATOM 602 C CA . LEU A 1 84 ? -3.419 4.360 -0.164 1.00 93.62 84 LEU A CA 1
ATOM 603 C C . LEU A 1 84 ? -3.900 4.822 -1.537 1.00 93.62 84 LEU A C 1
ATOM 605 O O . LEU A 1 84 ? -3.591 4.191 -2.542 1.00 93.62 84 LEU A O 1
ATOM 609 N N . GLU A 1 85 ? -4.612 5.940 -1.594 1.00 94.00 85 GLU A N 1
ATOM 610 C CA . GLU A 1 85 ? -5.050 6.541 -2.848 1.00 94.00 85 GLU A CA 1
ATOM 611 C C . GLU A 1 85 ? -3.857 7.025 -3.688 1.00 94.00 85 GLU A C 1
ATOM 613 O O . GLU A 1 85 ? -3.832 6.846 -4.906 1.00 94.00 85 GLU A O 1
ATOM 618 N N . THR A 1 86 ? -2.829 7.574 -3.037 1.00 93.56 86 THR A N 1
ATOM 619 C CA . THR A 1 86 ? -1.570 7.952 -3.695 1.00 93.56 86 THR A CA 1
ATOM 620 C C . THR A 1 86 ? -0.841 6.724 -4.245 1.00 93.56 86 THR A C 1
ATOM 622 O O . THR A 1 86 ? -0.403 6.735 -5.394 1.00 93.56 86 THR A O 1
ATOM 625 N N . LEU A 1 87 ? -0.754 5.649 -3.454 1.00 93.81 87 LEU A N 1
ATOM 626 C CA . LEU A 1 87 ? -0.182 4.370 -3.881 1.00 93.81 87 LEU A CA 1
ATOM 627 C C . LEU A 1 87 ? -0.941 3.798 -5.087 1.00 93.81 87 LEU A C 1
ATOM 629 O O . LEU A 1 87 ? -0.318 3.456 -6.088 1.00 93.81 87 LEU A O 1
ATOM 633 N N . ARG A 1 88 ? -2.277 3.744 -5.018 1.00 94.44 88 ARG A N 1
ATOM 634 C CA . ARG A 1 88 ? -3.140 3.255 -6.102 1.00 94.44 88 ARG A CA 1
ATOM 635 C C . ARG A 1 88 ? -2.891 4.024 -7.398 1.00 94.44 88 ARG A C 1
ATOM 637 O O . ARG A 1 88 ? -2.633 3.409 -8.422 1.00 94.44 88 ARG A O 1
ATOM 644 N N . ARG A 1 89 ? -2.904 5.359 -7.353 1.00 93.56 89 ARG A N 1
ATOM 645 C CA . ARG A 1 89 ? -2.666 6.205 -8.538 1.00 93.56 89 ARG A CA 1
ATOM 646 C C . ARG A 1 89 ? -1.275 6.017 -9.131 1.00 93.56 89 ARG A C 1
ATOM 648 O O . ARG A 1 89 ? -1.130 6.017 -10.346 1.00 93.56 89 ARG A O 1
ATOM 655 N N . ALA A 1 90 ? -0.259 5.873 -8.286 1.00 92.75 90 ALA A N 1
ATOM 656 C CA . ALA A 1 90 ? 1.100 5.623 -8.748 1.00 92.75 90 ALA A CA 1
ATOM 657 C C . ALA A 1 90 ? 1.220 4.257 -9.441 1.00 92.75 90 ALA A C 1
ATOM 659 O O . ALA A 1 90 ? 1.876 4.166 -10.473 1.00 92.75 90 ALA A O 1
ATOM 660 N N . LEU A 1 91 ? 0.557 3.221 -8.917 1.00 91.69 91 LEU A N 1
ATOM 661 C CA . LEU A 1 91 ? 0.475 1.907 -9.562 1.00 91.69 91 LEU A CA 1
ATOM 662 C C . LEU A 1 91 ? -0.266 1.983 -10.906 1.00 91.69 91 LEU A C 1
ATOM 664 O O . LEU A 1 91 ? 0.216 1.431 -11.884 1.00 91.69 91 LEU A O 1
ATOM 668 N N . GLU A 1 92 ? -1.382 2.714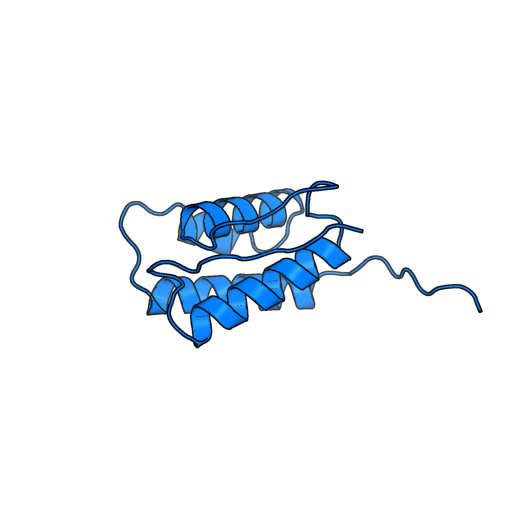 -10.986 1.00 90.94 92 GLU A N 1
ATOM 669 C CA . GLU A 1 92 ? -2.125 2.918 -12.246 1.00 90.94 92 GLU A CA 1
ATOM 670 C C . GLU A 1 92 ? -1.321 3.675 -13.305 1.00 90.94 92 GLU A C 1
ATOM 672 O O . GLU A 1 92 ? -1.443 3.393 -14.492 1.00 90.94 92 GLU A O 1
ATOM 677 N N . ALA A 1 93 ? -0.522 4.654 -12.882 1.00 89.94 93 ALA A N 1
ATOM 678 C CA . ALA A 1 93 ? 0.334 5.432 -13.772 1.00 89.94 93 ALA A CA 1
ATOM 679 C C . ALA A 1 93 ? 1.634 4.703 -14.144 1.00 89.94 93 ALA A C 1
ATOM 681 O O . ALA A 1 93 ? 2.363 5.164 -15.023 1.00 89.94 93 ALA A O 1
ATOM 682 N N . SER A 1 94 ? 1.951 3.603 -13.458 1.00 83.62 94 SER A N 1
ATOM 683 C CA . SER A 1 94 ? 3.149 2.826 -13.743 1.00 83.62 94 SER A CA 1
ATOM 684 C C . SER A 1 94 ? 2.929 1.962 -14.983 1.00 83.62 94 SER A C 1
ATOM 686 O O . SER A 1 94 ? 1.844 1.405 -15.156 1.00 83.62 94 SER A O 1
ATOM 688 N N . PRO A 1 95 ? 3.944 1.814 -15.850 1.00 67.69 95 PRO A N 1
ATOM 689 C CA . PRO A 1 95 ? 3.844 0.931 -16.999 1.00 67.69 95 PRO A CA 1
ATOM 690 C C . PRO A 1 95 ? 3.640 -0.506 -16.510 1.00 67.69 95 PRO A C 1
ATOM 692 O O . PRO A 1 95 ? 4.540 -1.123 -15.939 1.00 67.69 95 PRO A O 1
ATOM 695 N N . VAL A 1 96 ? 2.436 -1.035 -16.708 1.00 60.56 96 VAL A N 1
ATOM 696 C CA . VAL A 1 96 ? 2.167 -2.470 -16.595 1.00 60.56 96 VAL A CA 1
ATOM 697 C C . VAL A 1 96 ? 2.877 -3.129 -17.781 1.00 60.56 96 VAL A C 1
ATOM 699 O O . VAL A 1 96 ? 2.774 -2.590 -18.886 1.00 60.56 96 VAL A O 1
ATOM 702 N N . PRO A 1 97 ? 3.599 -4.252 -17.618 1.00 49.47 97 PRO A N 1
ATOM 703 C CA . PRO A 1 97 ? 4.078 -4.991 -18.776 1.00 49.47 97 PRO A CA 1
ATOM 704 C C . PRO A 1 97 ? 2.879 -5.304 -19.674 1.00 49.47 97 PRO A C 1
ATOM 706 O O . PRO A 1 97 ? 1.893 -5.878 -19.204 1.00 49.47 97 PRO A O 1
ATOM 709 N N . GLU A 1 98 ? 2.955 -4.899 -20.940 1.00 46.12 98 GLU A N 1
ATOM 710 C CA . GLU A 1 98 ? 1.987 -5.238 -21.981 1.00 46.12 98 GLU A CA 1
ATOM 711 C C . GLU A 1 98 ? 2.022 -6.757 -22.207 1.00 46.12 98 GLU A C 1
ATOM 713 O O . GLU A 1 98 ? 2.623 -7.252 -23.154 1.00 46.12 98 GLU A O 1
ATOM 718 N N . PHE A 1 99 ? 1.387 -7.541 -21.338 1.00 48.66 99 PHE A N 1
ATOM 719 C CA . PHE A 1 99 ? 0.932 -8.871 -21.728 1.00 48.66 99 PHE A CA 1
ATOM 720 C C . PHE A 1 99 ? -0.375 -8.708 -22.507 1.00 48.66 99 PHE A C 1
ATOM 722 O O . PHE A 1 99 ? -1.445 -9.137 -22.072 1.00 48.66 99 PHE A O 1
ATOM 729 N N . GLU A 1 100 ? -0.278 -8.071 -23.677 1.00 39.06 100 GLU A N 1
ATOM 730 C CA . GLU A 1 100 ? -1.205 -8.358 -24.763 1.00 39.06 100 GLU A CA 1
ATOM 731 C C . GLU A 1 100 ? -1.048 -9.847 -25.085 1.00 39.06 100 GLU A C 1
ATOM 733 O O . GLU A 1 100 ? 0.029 -10.327 -25.441 1.00 39.06 100 GLU A O 1
ATOM 738 N N . TRP A 1 101 ? -2.116 -10.615 -24.887 1.00 46.84 101 TRP A N 1
ATOM 739 C CA . TRP A 1 101 ? -2.178 -11.975 -25.402 1.00 46.84 101 TRP A CA 1
ATOM 740 C C . TRP A 1 101 ? -2.150 -11.892 -26.933 1.00 46.84 101 TRP A C 1
ATOM 742 O O . TRP A 1 101 ? -3.024 -11.219 -27.487 1.00 46.84 101 TRP A O 1
ATOM 752 N N . PRO A 1 102 ? -1.212 -12.553 -27.639 1.00 47.59 102 PRO A N 1
ATOM 753 C CA . PRO A 1 102 ? -1.326 -12.665 -29.081 1.00 47.59 102 PRO A CA 1
ATOM 754 C C . PRO A 1 102 ? -2.569 -13.506 -29.388 1.00 47.59 102 PRO A C 1
ATOM 756 O O . PRO A 1 102 ? -2.698 -14.644 -28.930 1.00 47.59 102 PRO A O 1
ATOM 759 N N . SER A 1 103 ? -3.498 -12.882 -30.107 1.00 49.66 103 SER A N 1
ATOM 760 C CA . SER A 1 103 ? -4.638 -13.513 -30.778 1.00 49.66 103 SER A CA 1
ATOM 761 C C . SER A 1 103 ? -4.218 -14.644 -31.708 1.00 49.66 103 SER A C 1
ATOM 763 O O . SER A 1 103 ? -3.157 -14.488 -32.357 1.00 49.66 103 SER A O 1
#

Sequence (103 aa):
MTKLQIRSVQDPIATPGAARAAVEALKLMDAMGLMEAGESIEVLDLETVRRMAQRAAGAGIAETAAVALRAQGKPQSKDVEAVLETLRRALEASPVPEFEWPS